Protein AF-A0A8J8CFW2-F1 (afdb_monomer_lite)

Sequence (150 aa):
MEKHAEEAIRLKLSSDTACYGHCSGPARHYFLRRPDIACFACGGGYISRIVMYGMGADAAALRQFIESISGGAIDVRDEDIRIATRHPWEMGLEGRSTGEKVMTEAYWNQNYRRGKSDDASRIALFRCTACGSPFTQRFDTASPRCGACT

Structure (mmCIF, N/CA/C/O backbone):
data_AF-A0A8J8CFW2-F1
#
_entry.id   AF-A0A8J8CFW2-F1
#
loop_
_atom_site.group_PDB
_atom_site.id
_atom_site.type_symbol
_atom_site.label_atom_id
_atom_site.label_alt_id
_atom_site.label_comp_id
_atom_site.label_asym_id
_atom_site.label_entity_id
_atom_site.label_seq_id
_atom_sit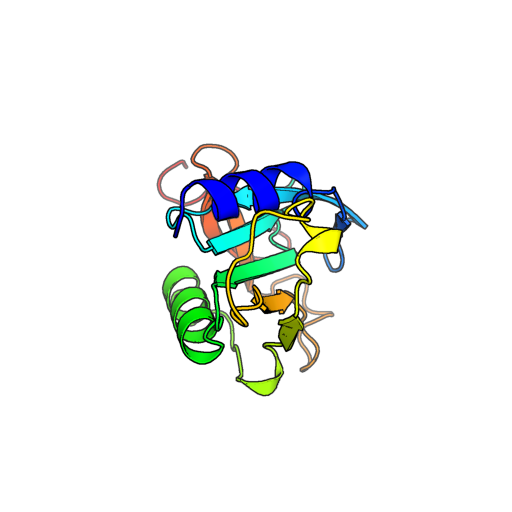e.pdbx_PDB_ins_code
_atom_site.Cartn_x
_atom_site.Cartn_y
_atom_site.Cartn_z
_atom_site.occupancy
_atom_site.B_iso_or_equiv
_atom_site.auth_seq_id
_atom_site.auth_comp_id
_atom_site.auth_asym_id
_atom_site.auth_atom_id
_atom_site.pdbx_PDB_model_num
ATOM 1 N N . MET A 1 1 ? -17.922 -2.052 4.364 1.00 62.03 1 MET A N 1
ATOM 2 C CA . MET A 1 1 ? -17.535 -0.970 5.293 1.00 62.03 1 MET A CA 1
ATOM 3 C C . MET A 1 1 ? -18.717 -0.027 5.446 1.00 62.03 1 MET A C 1
ATOM 5 O O . MET A 1 1 ? -19.414 0.195 4.463 1.00 62.03 1 MET A O 1
ATOM 9 N N . GLU A 1 2 ? -18.982 0.475 6.651 1.00 64.81 2 GLU A N 1
ATOM 10 C CA . GLU A 1 2 ? -20.038 1.471 6.871 1.00 64.81 2 GLU A CA 1
ATOM 11 C C . GLU A 1 2 ? -19.674 2.793 6.179 1.00 64.81 2 GLU A C 1
ATOM 13 O O . GLU A 1 2 ? -18.521 3.220 6.221 1.00 64.81 2 GLU A O 1
ATOM 18 N N . LYS A 1 3 ? -20.652 3.463 5.556 1.00 64.00 3 LYS A N 1
ATOM 19 C CA . LYS A 1 3 ? -20.443 4.705 4.785 1.00 64.00 3 LYS A CA 1
ATOM 20 C C . LYS A 1 3 ? -19.715 5.798 5.587 1.00 64.00 3 LYS A C 1
ATOM 22 O O . LYS A 1 3 ? -18.904 6.533 5.034 1.00 64.00 3 LYS A O 1
ATOM 27 N N . HIS A 1 4 ? -19.958 5.861 6.896 1.00 64.50 4 HIS A N 1
ATOM 28 C CA . HIS A 1 4 ? -19.312 6.813 7.803 1.00 64.50 4 HIS A CA 1
ATOM 29 C C . HIS A 1 4 ? -17.823 6.526 8.045 1.00 64.50 4 HIS A C 1
ATOM 31 O O . HIS A 1 4 ? -17.052 7.462 8.237 1.00 64.50 4 HIS A O 1
ATOM 37 N N . ALA A 1 5 ? -17.397 5.260 7.992 1.00 66.62 5 ALA A N 1
ATOM 38 C CA . ALA A 1 5 ? -15.988 4.897 8.126 1.00 66.62 5 ALA A CA 1
ATOM 39 C C . ALA A 1 5 ? -15.191 5.275 6.867 1.00 66.62 5 ALA A C 1
ATOM 41 O O . ALA A 1 5 ? -14.087 5.801 6.973 1.00 66.62 5 ALA A O 1
ATOM 42 N N . GLU A 1 6 ? -15.773 5.098 5.675 1.00 69.69 6 GLU A N 1
ATOM 43 C CA . GLU A 1 6 ? -15.142 5.529 4.418 1.00 69.69 6 GLU A CA 1
ATOM 44 C C . GLU A 1 6 ? -14.905 7.044 4.384 1.00 69.69 6 GLU A C 1
ATOM 46 O O . GLU A 1 6 ? -13.830 7.515 4.012 1.00 69.69 6 GLU A O 1
ATOM 51 N N . GLU A 1 7 ? -15.916 7.808 4.796 1.00 71.81 7 GLU A N 1
ATOM 52 C CA . GLU A 1 7 ? -15.858 9.264 4.878 1.00 71.81 7 GLU A CA 1
ATOM 53 C C . GLU A 1 7 ? -14.811 9.726 5.902 1.00 71.81 7 GLU A C 1
ATOM 55 O O . GLU A 1 7 ? -13.998 10.600 5.599 1.00 71.81 7 GLU A O 1
ATOM 60 N N . ALA A 1 8 ? -14.747 9.082 7.070 1.00 71.38 8 ALA A N 1
ATOM 61 C CA . ALA A 1 8 ? -13.727 9.364 8.076 1.00 71.38 8 ALA A CA 1
ATOM 62 C C . ALA A 1 8 ? -12.299 9.094 7.565 1.00 71.38 8 ALA A C 1
ATOM 64 O O . ALA A 1 8 ? -11.407 9.927 7.749 1.00 71.38 8 ALA A O 1
ATOM 65 N N . ILE A 1 9 ? -12.077 7.978 6.859 1.00 76.31 9 ILE A N 1
ATOM 66 C CA . ILE A 1 9 ? -10.776 7.657 6.246 1.00 76.31 9 ILE A CA 1
ATOM 67 C C . ILE A 1 9 ? -10.387 8.731 5.223 1.00 76.31 9 ILE A C 1
ATOM 69 O O . ILE A 1 9 ? -9.263 9.242 5.258 1.00 76.31 9 ILE A O 1
ATOM 73 N N . ARG A 1 10 ? -11.323 9.121 4.347 1.00 73.50 10 ARG A N 1
ATOM 74 C CA . ARG A 1 10 ? -11.110 10.170 3.335 1.00 73.50 10 ARG A CA 1
ATOM 75 C C . ARG A 1 10 ? -10.734 11.512 3.956 1.00 73.50 10 ARG A C 1
ATOM 77 O O . ARG A 1 10 ? -9.845 12.191 3.456 1.00 73.50 10 ARG A O 1
ATOM 84 N N . LEU A 1 11 ? -11.398 11.893 5.042 1.00 69.62 11 LEU A N 1
ATOM 85 C CA . LEU A 1 11 ? -11.221 13.208 5.655 1.00 69.62 11 LEU A CA 1
ATOM 86 C C . LEU A 1 11 ? -10.001 13.298 6.578 1.00 69.62 11 LEU A C 1
ATOM 88 O O . LEU A 1 11 ? -9.474 14.394 6.762 1.00 69.62 11 LEU A O 1
ATOM 92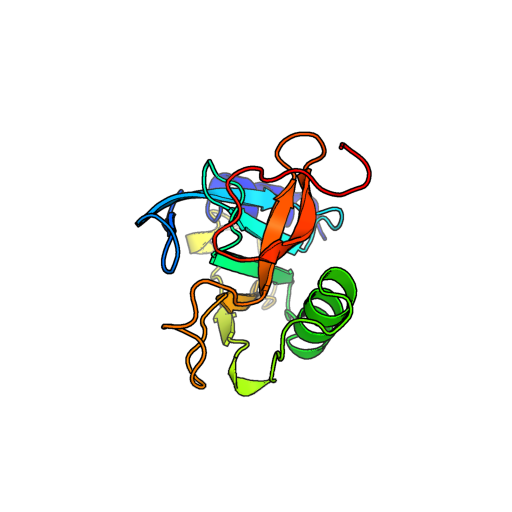 N N . LYS A 1 12 ? -9.569 12.186 7.190 1.00 70.56 12 LYS A N 1
ATOM 93 C CA . LYS A 1 12 ? -8.587 12.218 8.291 1.00 70.56 12 LYS A CA 1
ATOM 94 C C . LYS A 1 12 ? -7.344 11.359 8.087 1.00 70.56 12 LYS A C 1
ATOM 96 O O . LYS A 1 12 ? -6.292 11.709 8.609 1.00 70.56 12 LYS A O 1
ATOM 101 N N . LEU A 1 13 ? -7.434 10.274 7.319 1.00 68.81 13 LEU A N 1
ATOM 102 C CA . LEU A 1 13 ? -6.333 9.313 7.131 1.00 68.81 13 LEU A CA 1
ATOM 103 C C . LEU A 1 13 ? -5.744 9.333 5.714 1.00 68.81 13 LEU A C 1
ATOM 105 O O . LEU A 1 13 ? -4.923 8.486 5.367 1.00 68.81 13 LEU A O 1
ATOM 109 N N . SER A 1 14 ? -6.153 10.314 4.908 1.00 71.88 14 SER A N 1
ATOM 110 C CA . SER A 1 14 ? -5.728 10.496 3.516 1.00 71.88 14 SER A CA 1
ATOM 111 C C . SER A 1 14 ? -4.680 11.600 3.345 1.00 71.88 14 SER A C 1
ATOM 113 O O . SER A 1 14 ? -4.470 12.071 2.230 1.00 71.88 14 SER A O 1
ATOM 115 N N . SER A 1 15 ? -4.0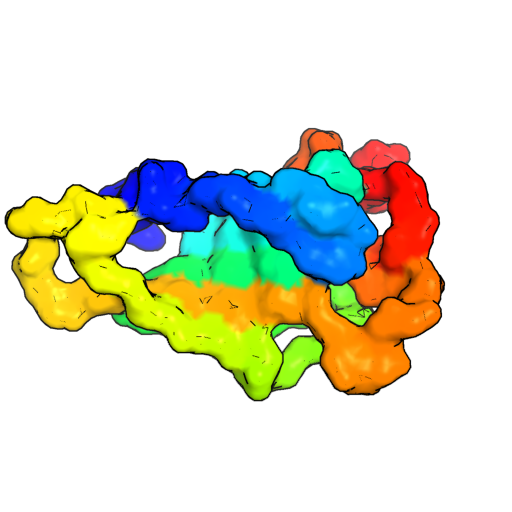49 12.049 4.435 1.00 75.31 15 SER A N 1
ATOM 116 C CA . SER A 1 15 ? -3.004 13.069 4.365 1.00 75.31 15 SER A CA 1
ATOM 117 C C . SER A 1 15 ? -1.797 12.562 3.579 1.00 75.31 15 SER A C 1
ATOM 119 O O . SER A 1 15 ? -1.374 11.411 3.718 1.00 75.31 15 SER A O 1
ATOM 121 N N . ASP A 1 16 ? -1.242 13.439 2.744 1.00 82.31 16 ASP A N 1
ATOM 122 C CA . ASP A 1 16 ? -0.044 13.131 1.975 1.00 82.31 16 ASP A CA 1
ATOM 123 C C . ASP A 1 16 ? 1.111 12.781 2.925 1.00 82.31 16 ASP A C 1
ATOM 125 O O . ASP A 1 16 ? 1.368 13.456 3.923 1.00 82.31 16 ASP A O 1
ATOM 129 N N . THR A 1 17 ? 1.830 11.715 2.592 1.00 85.00 17 THR A N 1
ATOM 130 C CA . THR A 1 17 ? 3.028 11.255 3.311 1.00 85.00 17 THR A CA 1
ATOM 131 C C . THR A 1 17 ? 4.210 11.270 2.355 1.00 85.00 17 THR A C 1
ATOM 133 O O . THR A 1 17 ? 4.029 11.203 1.144 1.00 85.00 17 THR A O 1
ATOM 136 N N . ALA A 1 18 ? 5.443 11.314 2.853 1.00 88.31 18 ALA A N 1
ATOM 137 C CA . ALA A 1 18 ? 6.600 11.149 1.982 1.00 88.31 18 ALA A CA 1
ATOM 138 C C . ALA A 1 18 ? 6.652 9.732 1.375 1.00 88.31 18 ALA A C 1
ATOM 140 O O . ALA A 1 18 ? 6.329 8.722 2.010 1.00 88.31 18 ALA A O 1
ATOM 141 N N . CYS A 1 19 ? 7.075 9.649 0.117 1.00 88.69 19 CYS A N 1
ATOM 142 C CA . CYS A 1 19 ? 7.282 8.402 -0.602 1.00 88.69 19 CYS A CA 1
ATOM 143 C C . CYS A 1 19 ? 8.625 7.776 -0.215 1.00 88.69 19 CYS A C 1
ATOM 145 O O . CYS A 1 19 ? 9.614 7.861 -0.954 1.00 88.69 19 CYS A O 1
ATOM 147 N N . TYR A 1 20 ? 8.656 7.125 0.943 1.00 82.25 20 TYR A N 1
ATOM 148 C CA . TYR A 1 20 ? 9.838 6.401 1.394 1.00 82.25 20 TYR A CA 1
ATOM 149 C C . TYR A 1 20 ? 10.134 5.206 0.477 1.00 82.25 20 TYR A C 1
ATOM 151 O O . TYR A 1 20 ? 9.242 4.427 0.141 1.00 82.25 20 TYR A O 1
ATOM 159 N N . GLY A 1 21 ? 11.396 5.076 0.065 1.00 81.25 21 GLY A N 1
ATOM 160 C CA . GLY A 1 21 ? 11.876 3.965 -0.763 1.00 81.25 21 GLY A CA 1
ATOM 161 C C . GLY A 1 21 ? 11.852 4.195 -2.276 1.00 81.25 21 GLY A C 1
ATOM 162 O O . GLY A 1 21 ? 12.281 3.294 -2.989 1.00 81.25 21 GLY A O 1
ATOM 163 N N . HIS A 1 22 ? 11.400 5.361 -2.765 1.00 87.50 22 HIS A N 1
ATOM 164 C CA . HIS A 1 22 ? 11.466 5.711 -4.194 1.00 87.50 22 HIS A CA 1
ATOM 165 C C . HIS A 1 22 ? 11.975 7.133 -4.460 1.00 87.50 22 HIS A C 1
ATOM 167 O O . HIS A 1 22 ? 13.122 7.284 -4.861 1.00 87.50 22 HIS A O 1
ATOM 173 N N . CYS A 1 23 ? 11.162 8.171 -4.231 1.00 88.56 23 CYS A N 1
ATOM 174 C CA . CYS A 1 23 ? 11.523 9.544 -4.617 1.00 88.56 23 CYS A CA 1
ATOM 175 C C . CYS A 1 23 ? 11.460 10.577 -3.485 1.00 88.56 23 CYS A C 1
ATOM 177 O O . CYS A 1 23 ? 11.729 11.749 -3.732 1.00 88.56 23 CYS A O 1
ATOM 179 N N . SER A 1 24 ? 11.041 10.190 -2.275 1.00 90.12 24 SER A N 1
ATOM 180 C CA . SER A 1 24 ? 10.815 11.089 -1.126 1.00 90.12 24 SER A CA 1
ATOM 181 C C . SER A 1 24 ? 9.784 12.212 -1.344 1.00 90.12 24 SER A C 1
ATOM 183 O O . SER A 1 24 ? 9.456 12.922 -0.398 1.00 90.12 24 SER A O 1
ATOM 185 N N . GLY A 1 25 ? 9.227 12.353 -2.551 1.00 90.44 25 GLY A N 1
ATOM 186 C CA . GLY A 1 25 ? 8.132 13.270 -2.863 1.00 90.44 25 GLY A CA 1
ATOM 187 C C . GLY A 1 25 ? 6.794 12.837 -2.249 1.00 90.44 25 GLY A C 1
ATOM 188 O O . GLY A 1 25 ? 6.725 11.800 -1.585 1.00 90.44 25 GLY A O 1
ATOM 189 N N . PRO A 1 26 ? 5.709 13.595 -2.477 1.00 91.44 26 PRO A N 1
ATOM 190 C CA . PRO A 1 26 ? 4.408 13.295 -1.890 1.00 91.44 26 PRO A CA 1
ATOM 191 C C . PRO A 1 26 ? 3.839 11.974 -2.425 1.00 91.44 26 PRO A C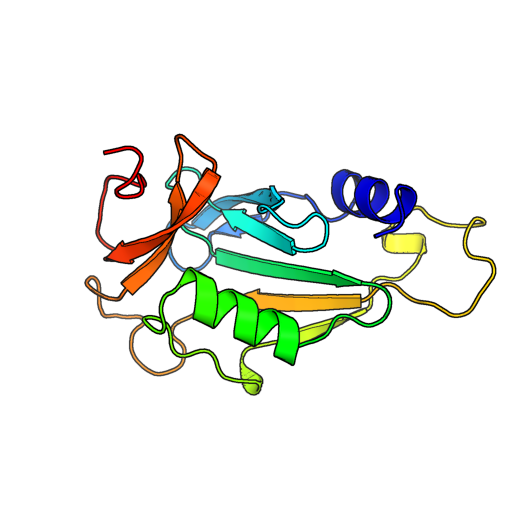 1
ATOM 193 O O . PRO A 1 26 ? 3.767 11.746 -3.637 1.00 91.44 26 PRO A O 1
ATOM 196 N N . ALA A 1 27 ? 3.422 11.112 -1.503 1.00 92.94 27 ALA A N 1
ATOM 197 C CA . ALA A 1 27 ? 2.634 9.914 -1.728 1.00 92.94 27 ALA A CA 1
ATOM 198 C C . ALA A 1 27 ? 1.201 10.178 -1.265 1.00 92.94 27 ALA A C 1
ATOM 200 O O . ALA A 1 27 ? 0.953 10.426 -0.083 1.00 92.94 27 ALA A O 1
ATOM 201 N N . ARG A 1 28 ? 0.273 10.112 -2.216 1.00 93.06 28 ARG A N 1
ATOM 202 C CA . ARG A 1 28 ? -1.147 10.382 -1.996 1.00 93.06 28 ARG A CA 1
ATOM 203 C C . ARG A 1 28 ? -1.896 9.097 -1.705 1.00 93.06 28 ARG A C 1
ATOM 205 O O . ARG A 1 28 ? -1.524 8.038 -2.216 1.00 93.06 28 ARG A O 1
ATOM 212 N N . HIS A 1 29 ? -2.962 9.210 -0.927 1.00 93.00 29 HIS A N 1
ATOM 213 C CA . HIS A 1 29 ? -3.867 8.108 -0.625 1.00 93.00 29 HIS A CA 1
ATOM 214 C C . HIS A 1 29 ? -4.815 7.832 -1.799 1.00 93.00 29 HIS A C 1
ATOM 216 O O . HIS A 1 29 ? -5.424 8.747 -2.354 1.00 93.00 29 HIS A O 1
ATOM 222 N N . TYR A 1 30 ? -4.939 6.563 -2.184 1.00 91.69 30 TYR A N 1
ATOM 223 C CA . TYR A 1 30 ? -5.880 6.100 -3.198 1.00 91.69 30 TYR A CA 1
ATOM 224 C C . TYR A 1 30 ? -6.562 4.823 -2.729 1.00 91.69 30 TYR A C 1
ATOM 226 O O . TYR A 1 30 ? -5.886 3.831 -2.452 1.00 91.69 30 TYR A O 1
ATOM 234 N N . PHE A 1 31 ? -7.893 4.802 -2.736 1.00 91.00 31 PHE A N 1
ATOM 235 C CA . PHE A 1 31 ? -8.629 3.549 -2.609 1.00 91.00 31 PHE A CA 1
ATOM 236 C C . PHE A 1 31 ? -8.341 2.645 -3.806 1.00 91.00 31 PHE A C 1
ATOM 238 O O . PHE A 1 31 ? -8.290 3.092 -4.958 1.00 91.00 31 PHE A O 1
ATOM 245 N N . LEU A 1 32 ? -8.138 1.365 -3.519 1.00 89.62 32 LEU A N 1
ATOM 246 C CA . LEU A 1 32 ? -8.055 0.326 -4.534 1.00 89.62 32 LEU A CA 1
ATOM 247 C C . LEU A 1 32 ? -9.478 -0.140 -4.885 1.00 89.62 32 LEU A C 1
ATOM 249 O O . LEU A 1 32 ? -10.467 0.427 -4.429 1.00 89.62 32 LEU A O 1
ATOM 253 N N . ARG A 1 33 ? -9.618 -1.197 -5.694 1.00 79.06 33 ARG A N 1
ATOM 254 C CA . ARG A 1 33 ? -10.933 -1.744 -6.109 1.00 79.06 33 ARG A CA 1
ATOM 255 C C . ARG A 1 33 ? -11.804 -2.262 -4.948 1.00 79.06 33 ARG A C 1
ATOM 257 O O . ARG A 1 33 ? -12.901 -2.760 -5.177 1.00 79.06 33 ARG A O 1
ATOM 264 N N . ARG A 1 34 ? -11.301 -2.171 -3.719 1.00 80.31 34 ARG A N 1
ATOM 265 C CA . ARG A 1 34 ? -11.956 -2.531 -2.471 1.00 80.31 34 ARG A CA 1
ATOM 266 C C . ARG A 1 34 ? -12.076 -1.279 -1.602 1.00 80.31 34 ARG A C 1
ATOM 268 O O . ARG A 1 34 ? -11.062 -0.619 -1.392 1.00 80.31 34 ARG A O 1
ATOM 275 N N . PRO A 1 35 ? -13.269 -0.955 -1.078 1.00 80.06 35 PRO A N 1
ATOM 276 C CA . PRO A 1 35 ? -13.470 0.270 -0.304 1.00 80.06 35 PRO A CA 1
ATOM 277 C C . PRO A 1 35 ? -12.686 0.255 1.014 1.00 80.06 35 PRO A C 1
ATOM 279 O O . PRO A 1 35 ? -12.344 1.302 1.544 1.00 80.06 35 PRO A O 1
ATOM 282 N N . ASP A 1 36 ? -12.378 -0.927 1.537 1.00 87.00 36 ASP A N 1
ATOM 283 C CA . ASP A 1 36 ? -11.625 -1.136 2.768 1.00 87.00 36 ASP A CA 1
ATOM 284 C C . ASP A 1 36 ? -10.104 -1.181 2.561 1.00 87.00 36 ASP A C 1
ATOM 286 O O . ASP A 1 36 ? -9.379 -1.250 3.546 1.00 87.00 36 ASP A O 1
ATOM 290 N N . ILE A 1 37 ? -9.600 -1.126 1.319 1.00 92.00 37 ILE A N 1
ATOM 291 C CA . ILE A 1 37 ? -8.160 -1.171 1.032 1.00 92.00 37 ILE A CA 1
ATOM 292 C C . ILE A 1 37 ? -7.729 0.059 0.239 1.00 92.00 37 ILE A C 1
ATOM 294 O O . ILE A 1 37 ? -8.288 0.385 -0.808 1.00 92.00 37 ILE A O 1
ATOM 298 N N . ALA A 1 38 ? -6.661 0.697 0.697 1.00 93.94 38 ALA A N 1
ATOM 299 C CA . ALA A 1 38 ? -6.033 1.817 0.023 1.00 93.94 38 ALA A CA 1
ATOM 300 C C . ALA A 1 38 ? -4.524 1.625 -0.123 1.00 93.94 38 ALA A C 1
ATOM 302 O O . ALA A 1 38 ? -3.904 0.780 0.524 1.00 93.94 38 ALA A O 1
ATOM 303 N N . CYS A 1 39 ? -3.921 2.446 -0.971 1.00 94.62 39 CYS A N 1
ATOM 304 C CA . CYS A 1 39 ? -2.480 2.562 -1.093 1.00 94.62 39 CYS A CA 1
ATOM 305 C C . CYS A 1 39 ? -2.032 4.018 -1.010 1.00 94.62 39 CYS A C 1
ATOM 307 O O . CYS A 1 39 ? -2.762 4.923 -1.412 1.00 94.62 39 CYS A O 1
ATOM 309 N N . PHE A 1 40 ? -0.794 4.223 -0.575 1.00 94.56 40 PHE A N 1
ATOM 310 C CA . PHE A 1 40 ? -0.087 5.484 -0.738 1.00 94.56 40 PHE A CA 1
ATOM 311 C C . PHE A 1 40 ? 0.855 5.368 -1.928 1.00 94.56 40 PHE A C 1
ATOM 313 O O . PHE A 1 40 ? 1.744 4.515 -1.921 1.00 94.56 40 PHE A O 1
ATOM 320 N N . ALA A 1 41 ? 0.654 6.205 -2.947 1.00 93.81 41 ALA A N 1
ATOM 321 C CA . ALA A 1 41 ? 1.451 6.172 -4.168 1.00 93.81 41 ALA A CA 1
ATOM 322 C C . ALA A 1 41 ? 1.970 7.558 -4.561 1.00 93.81 41 ALA A C 1
ATOM 324 O O . ALA A 1 41 ? 1.239 8.549 -4.477 1.00 93.81 41 ALA A O 1
ATOM 325 N N . CYS A 1 42 ? 3.229 7.636 -5.000 1.00 93.00 42 CYS A N 1
ATOM 326 C CA . CYS A 1 42 ? 3.799 8.896 -5.483 1.00 93.00 42 CYS A CA 1
ATOM 327 C C . CYS A 1 42 ? 3.355 9.232 -6.912 1.00 93.00 42 CYS A C 1
ATOM 329 O O . CYS A 1 42 ? 2.699 8.431 -7.578 1.00 93.00 42 CYS A O 1
ATOM 331 N N . GLY A 1 43 ? 3.736 10.413 -7.412 1.00 90.56 43 GLY A N 1
ATOM 332 C CA . GLY A 1 43 ? 3.418 10.840 -8.784 1.00 90.56 43 GLY A CA 1
ATOM 333 C C . GLY A 1 43 ? 3.924 9.882 -9.873 1.00 90.56 43 GLY A C 1
ATOM 334 O O . GLY A 1 43 ? 3.278 9.733 -10.905 1.00 90.56 43 GLY A O 1
ATOM 335 N N . GLY A 1 44 ? 5.024 9.168 -9.610 1.00 90.69 44 GLY A N 1
ATOM 336 C CA . GLY A 1 44 ? 5.539 8.095 -10.469 1.00 90.69 44 GLY A CA 1
ATOM 337 C C . GLY A 1 44 ? 4.844 6.743 -10.273 1.00 90.69 44 GLY A C 1
ATOM 338 O O . GLY A 1 44 ? 5.347 5.733 -10.739 1.00 90.69 44 GLY A O 1
ATOM 339 N N . GLY A 1 45 ? 3.739 6.681 -9.530 1.00 93.12 45 GLY A N 1
ATOM 340 C CA . GLY A 1 45 ? 2.949 5.471 -9.311 1.00 93.12 45 GLY A CA 1
ATOM 341 C C . GLY A 1 45 ? 3.504 4.499 -8.267 1.00 93.12 45 GLY A C 1
ATOM 342 O O . GLY A 1 45 ? 2.764 3.617 -7.854 1.00 93.12 45 GLY A O 1
ATOM 343 N N . TYR A 1 46 ? 4.747 4.632 -7.796 1.00 93.75 46 TYR A N 1
ATOM 344 C CA . TYR A 1 46 ? 5.313 3.712 -6.797 1.00 93.75 46 TYR A CA 1
ATOM 345 C C . TYR A 1 46 ? 4.449 3.657 -5.536 1.00 93.75 46 TYR A C 1
ATOM 347 O O . TYR A 1 46 ? 4.179 4.702 -4.939 1.00 93.75 46 TYR A O 1
ATOM 355 N N . ILE A 1 47 ? 4.053 2.450 -5.123 1.00 94.50 47 ILE A N 1
ATOM 356 C CA . ILE A 1 47 ? 3.269 2.229 -3.907 1.00 94.50 47 ILE A CA 1
ATOM 357 C C . ILE A 1 47 ? 4.229 2.093 -2.722 1.00 94.50 47 ILE A C 1
ATOM 359 O O . ILE A 1 47 ? 4.969 1.119 -2.619 1.00 94.50 47 ILE A O 1
ATOM 363 N N . SER A 1 48 ? 4.221 3.058 -1.804 1.00 93.12 48 SER A N 1
ATOM 364 C CA . SER A 1 48 ? 5.047 3.009 -0.589 1.00 93.12 48 SER A CA 1
ATOM 365 C C . SER A 1 48 ? 4.382 2.225 0.541 1.00 93.12 48 SER A C 1
ATOM 367 O O . SER A 1 48 ? 5.072 1.640 1.378 1.00 93.12 48 SER A O 1
ATOM 369 N N . ARG A 1 49 ? 3.046 2.197 0.567 1.00 93.88 49 ARG A N 1
ATOM 370 C CA . ARG A 1 49 ? 2.253 1.536 1.607 1.00 93.88 49 ARG A CA 1
ATOM 371 C C . ARG A 1 49 ? 0.926 1.034 1.058 1.00 93.88 49 ARG A C 1
ATOM 373 O O . ARG A 1 49 ? 0.298 1.726 0.259 1.00 93.88 49 ARG A O 1
ATOM 380 N N . ILE A 1 50 ? 0.477 -0.117 1.547 1.00 95.06 50 ILE A N 1
ATOM 381 C CA . ILE A 1 50 ? -0.896 -0.612 1.392 1.00 95.06 50 ILE A CA 1
ATOM 382 C C . ILE A 1 50 ? -1.516 -0.713 2.783 1.00 95.06 50 ILE A C 1
ATOM 384 O O . ILE A 1 50 ? -0.853 -1.149 3.724 1.00 95.06 50 ILE A O 1
ATOM 388 N N . VAL A 1 51 ? -2.762 -0.269 2.912 1.00 94.62 51 VAL A N 1
ATOM 389 C CA . VAL A 1 51 ? -3.508 -0.228 4.170 1.00 94.62 51 VAL A CA 1
ATOM 390 C C . VAL A 1 51 ? -4.871 -0.872 3.968 1.00 94.62 51 VAL A C 1
ATOM 392 O O . VAL A 1 51 ? -5.549 -0.570 2.990 1.00 94.62 51 VAL A O 1
ATOM 395 N N . MET A 1 52 ? -5.272 -1.731 4.898 1.00 93.69 52 MET A N 1
ATOM 396 C CA . MET A 1 52 ? -6.625 -2.258 5.030 1.00 93.69 52 MET A CA 1
ATOM 397 C C . MET A 1 52 ? -7.253 -1.702 6.307 1.00 93.69 52 MET A C 1
ATOM 399 O O . MET A 1 52 ? -6.661 -1.811 7.378 1.00 93.69 52 MET A O 1
ATOM 403 N N . TYR A 1 53 ? -8.450 -1.137 6.196 1.00 89.69 53 TYR A N 1
ATOM 404 C CA . TYR A 1 53 ? -9.206 -0.557 7.303 1.00 89.69 53 TYR A CA 1
ATOM 405 C C . TYR A 1 53 ? -10.359 -1.472 7.717 1.00 89.69 53 TYR A C 1
ATOM 407 O O . TYR A 1 53 ? -11.041 -2.051 6.873 1.00 89.69 53 TYR A O 1
ATOM 415 N N . GLY A 1 54 ? -10.638 -1.563 9.016 1.00 86.56 54 GLY A N 1
ATOM 416 C CA . GLY A 1 54 ? -11.797 -2.304 9.512 1.00 86.56 54 GLY A CA 1
ATOM 417 C C . GLY A 1 54 ? -11.961 -2.225 11.025 1.00 86.56 54 GLY A C 1
ATOM 418 O O . GLY A 1 54 ? -11.092 -1.728 11.728 1.00 86.56 54 GLY A O 1
ATOM 419 N N . MET A 1 55 ? -13.058 -2.761 11.562 1.00 81.44 55 MET A N 1
ATOM 420 C CA . MET A 1 55 ? -13.311 -2.828 13.017 1.00 81.44 55 MET A CA 1
ATOM 421 C C . MET A 1 55 ? -12.575 -4.004 13.691 1.00 81.44 55 MET A C 1
ATOM 423 O O . MET A 1 55 ? -13.103 -4.645 14.594 1.00 81.44 55 MET A O 1
ATOM 427 N N . GLY A 1 56 ? -11.390 -4.329 13.177 1.00 82.56 56 GLY A N 1
ATOM 428 C CA . GLY A 1 56 ? -10.661 -5.580 13.389 1.00 82.56 56 GLY A CA 1
ATOM 429 C C . GLY A 1 56 ? -9.944 -5.972 12.099 1.00 82.56 56 GLY A C 1
ATOM 430 O O . GLY A 1 56 ? -10.249 -7.005 11.513 1.00 82.56 56 GLY A O 1
ATOM 431 N N . ALA A 1 57 ? -9.093 -5.078 11.591 1.00 85.44 57 ALA A N 1
ATOM 432 C CA . ALA A 1 57 ? -8.371 -5.269 10.344 1.00 85.44 57 ALA A CA 1
ATOM 433 C C . ALA A 1 57 ? -7.535 -6.553 10.402 1.00 85.44 57 ALA A C 1
ATOM 435 O O . ALA A 1 57 ? -6.776 -6.782 11.344 1.00 85.44 57 ALA A O 1
ATOM 436 N N . ASP A 1 58 ? -7.690 -7.383 9.376 1.00 91.00 58 ASP A N 1
ATOM 437 C CA . ASP A 1 58 ? -7.094 -8.709 9.309 1.00 91.00 58 ASP A CA 1
ATOM 438 C C . ASP A 1 58 ? -5.757 -8.644 8.556 1.00 91.00 58 ASP A C 1
ATOM 440 O O . ASP A 1 58 ? -5.697 -8.388 7.349 1.00 91.00 58 ASP A O 1
ATOM 444 N N . ALA A 1 59 ? -4.668 -8.877 9.290 1.00 93.62 59 ALA A N 1
ATOM 445 C CA . ALA A 1 59 ? -3.321 -8.896 8.735 1.00 93.62 59 ALA A CA 1
ATOM 446 C C . ALA A 1 59 ? -3.134 -10.005 7.686 1.00 93.62 59 ALA A C 1
ATOM 448 O O . ALA A 1 59 ? -2.500 -9.764 6.658 1.00 93.62 59 ALA A O 1
ATOM 449 N N . ALA A 1 60 ? -3.718 -11.188 7.894 1.00 94.62 60 ALA A N 1
ATOM 450 C CA . ALA A 1 60 ? -3.627 -12.294 6.946 1.00 94.62 60 ALA A CA 1
ATOM 451 C C . ALA A 1 60 ? -4.407 -11.978 5.663 1.00 94.62 60 ALA A C 1
ATOM 453 O O . ALA A 1 60 ? -3.910 -12.217 4.561 1.00 94.62 60 ALA A O 1
ATOM 454 N N . ALA A 1 61 ? -5.586 -11.361 5.783 1.00 93.81 61 ALA A N 1
ATOM 455 C CA . ALA A 1 61 ? -6.352 -10.912 4.622 1.00 93.81 61 ALA A CA 1
ATOM 456 C C . ALA A 1 61 ? -5.605 -9.834 3.817 1.00 93.81 61 ALA A C 1
ATOM 458 O O . ALA A 1 61 ? -5.618 -9.861 2.583 1.00 93.81 61 ALA A O 1
ATOM 459 N N . LEU A 1 62 ? -4.928 -8.894 4.490 1.00 95.50 62 LEU A N 1
ATOM 460 C CA . LEU A 1 62 ? -4.079 -7.910 3.816 1.00 95.50 62 LEU A CA 1
ATOM 461 C C . LEU A 1 62 ? -2.895 -8.584 3.112 1.00 95.50 62 LEU A C 1
ATOM 463 O O . LEU A 1 62 ? -2.612 -8.255 1.960 1.00 95.50 62 LEU A O 1
ATOM 467 N N . ARG A 1 63 ? -2.233 -9.544 3.763 1.00 95.31 63 ARG A N 1
ATOM 468 C CA . ARG A 1 63 ? -1.135 -10.310 3.164 1.00 95.31 63 ARG A CA 1
ATOM 469 C C . ARG A 1 63 ? -1.569 -11.004 1.876 1.00 95.31 63 ARG A C 1
ATOM 471 O O . ARG A 1 63 ? -0.966 -10.770 0.832 1.00 95.31 63 ARG A O 1
ATOM 478 N N . GLN A 1 64 ? -2.648 -11.785 1.940 1.00 94.62 64 GLN A N 1
ATOM 479 C CA . GLN A 1 64 ? -3.203 -12.504 0.789 1.00 94.62 64 GLN A CA 1
ATOM 480 C C . GLN A 1 64 ? -3.569 -11.550 -0.350 1.00 94.62 64 GLN A C 1
ATOM 482 O O . GLN A 1 64 ? -3.354 -11.854 -1.523 1.00 94.62 64 GLN A O 1
ATOM 487 N N . PHE A 1 65 ? -4.093 -10.366 -0.019 1.00 94.75 65 PHE A N 1
ATOM 488 C CA . PHE A 1 65 ? -4.366 -9.340 -1.016 1.00 94.75 65 PHE A CA 1
ATOM 489 C C . PHE A 1 65 ? -3.084 -8.864 -1.715 1.00 94.75 65 PHE A C 1
ATOM 491 O O . PHE A 1 65 ? -3.069 -8.779 -2.943 1.00 94.75 65 PHE A O 1
ATOM 498 N N . ILE A 1 66 ? -2.010 -8.584 -0.968 1.00 94.81 66 ILE A N 1
ATOM 499 C CA . ILE A 1 66 ? -0.729 -8.130 -1.535 1.00 94.81 66 ILE A CA 1
AT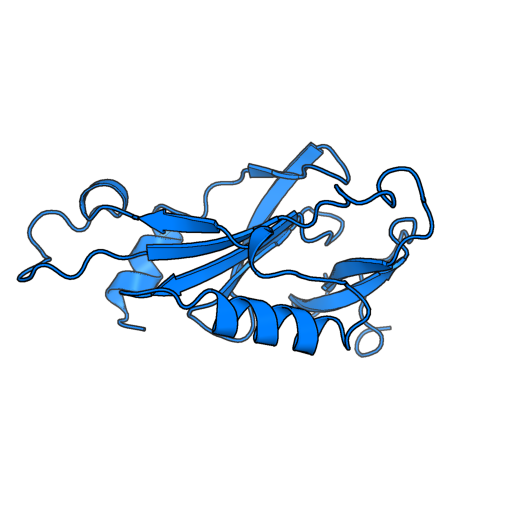OM 500 C C . ILE A 1 66 ? -0.084 -9.231 -2.393 1.00 94.81 66 ILE A C 1
ATOM 502 O O . ILE A 1 66 ? 0.381 -8.962 -3.503 1.00 94.81 66 ILE A O 1
ATOM 506 N N . GLU A 1 67 ? -0.095 -10.477 -1.920 1.00 93.88 67 GLU A N 1
ATOM 507 C CA . GLU A 1 67 ? 0.376 -11.647 -2.674 1.00 93.88 67 GLU A CA 1
ATOM 508 C C . GLU A 1 67 ? -0.408 -11.808 -3.989 1.00 93.88 67 GLU A C 1
ATOM 510 O O . GLU A 1 67 ? 0.188 -11.999 -5.050 1.00 93.88 67 GLU A O 1
ATOM 515 N N . SER A 1 68 ? -1.732 -11.627 -3.945 1.00 94.12 68 SER A N 1
ATOM 516 C CA . SER A 1 68 ? -2.605 -11.698 -5.121 1.00 94.12 68 SER A CA 1
ATOM 517 C C . SER A 1 68 ? -2.291 -10.615 -6.158 1.00 94.12 68 SER A C 1
ATOM 519 O O . SER A 1 68 ? -2.080 -10.938 -7.326 1.00 94.12 68 SER A O 1
ATOM 521 N N . ILE A 1 69 ? -2.204 -9.338 -5.760 1.00 93.94 69 ILE A N 1
ATOM 522 C CA . ILE A 1 69 ? -1.926 -8.241 -6.711 1.00 93.94 69 ILE A CA 1
ATOM 523 C C . ILE A 1 69 ? -0.484 -8.246 -7.228 1.00 93.94 69 ILE A C 1
ATOM 525 O O . ILE A 1 69 ? -0.206 -7.648 -8.266 1.00 93.94 69 ILE A O 1
ATOM 529 N N . SER A 1 70 ? 0.438 -8.886 -6.503 1.00 92.56 70 SER A N 1
ATOM 530 C CA . SER A 1 70 ? 1.833 -9.024 -6.923 1.00 92.56 70 SER A CA 1
ATOM 531 C C . SER A 1 70 ? 2.096 -10.281 -7.751 1.00 92.56 70 SER A C 1
ATOM 533 O O . SER A 1 70 ? 3.191 -10.415 -8.298 1.00 92.56 70 SER A O 1
ATOM 535 N N . GLY A 1 71 ? 1.130 -11.203 -7.842 1.00 91.25 71 GLY A N 1
ATOM 536 C CA . GLY A 1 71 ? 1.326 -12.508 -8.475 1.00 91.25 71 GLY A CA 1
ATOM 537 C C . GLY A 1 71 ? 2.439 -13.325 -7.809 1.00 91.25 71 GLY A C 1
ATOM 538 O O . GLY A 1 71 ? 3.139 -14.067 -8.491 1.00 91.25 71 GLY A O 1
ATOM 539 N N . GLY A 1 72 ? 2.665 -13.126 -6.506 1.00 88.62 72 GLY A N 1
ATOM 540 C CA . GLY A 1 72 ? 3.762 -13.752 -5.758 1.00 88.62 72 GLY A CA 1
ATOM 541 C C . GLY A 1 72 ? 5.157 -13.171 -6.029 1.00 88.62 72 GLY A C 1
ATOM 542 O O . GLY A 1 72 ? 6.142 -13.697 -5.518 1.00 88.62 72 GLY A O 1
ATOM 543 N N . ALA A 1 73 ? 5.281 -12.085 -6.802 1.00 88.94 73 ALA A N 1
ATOM 544 C CA . ALA A 1 73 ? 6.581 -11.477 -7.104 1.00 88.94 73 ALA A CA 1
ATOM 545 C C . ALA A 1 73 ? 7.215 -10.734 -5.909 1.00 88.94 73 ALA A C 1
ATOM 547 O O . ALA A 1 73 ? 8.402 -10.399 -5.948 1.00 88.94 73 ALA A O 1
ATOM 548 N N . ILE A 1 74 ? 6.434 -10.461 -4.860 1.00 88.69 74 ILE A N 1
ATOM 549 C CA . ILE A 1 74 ? 6.882 -9.806 -3.629 1.00 88.69 74 ILE A CA 1
ATOM 550 C C . ILE A 1 74 ? 6.681 -10.763 -2.451 1.00 88.69 74 ILE A C 1
ATOM 552 O O . ILE A 1 74 ? 5.562 -11.195 -2.190 1.00 88.69 74 ILE A O 1
ATOM 556 N N . ASP A 1 75 ? 7.767 -11.052 -1.728 1.00 87.81 75 ASP A N 1
ATOM 557 C CA . ASP A 1 75 ? 7.748 -11.844 -0.490 1.00 87.81 75 ASP A CA 1
ATOM 558 C C . ASP A 1 75 ? 7.250 -10.982 0.679 1.00 87.81 75 ASP A C 1
ATOM 560 O O . ASP A 1 75 ? 7.992 -10.136 1.195 1.00 87.81 75 ASP A O 1
ATOM 564 N N . VAL A 1 76 ? 5.994 -11.190 1.079 1.00 89.81 76 VAL A N 1
ATOM 565 C CA . VAL A 1 76 ? 5.370 -10.540 2.237 1.00 89.81 76 VAL A CA 1
ATOM 566 C C . VAL A 1 76 ? 5.207 -11.560 3.352 1.00 89.81 76 VAL A C 1
ATOM 568 O O . VAL A 1 76 ? 4.558 -12.589 3.175 1.00 89.81 76 VAL A O 1
ATOM 571 N N . ARG A 1 77 ? 5.761 -11.253 4.525 1.00 90.50 77 ARG A N 1
ATOM 572 C CA . ARG A 1 77 ? 5.635 -12.078 5.728 1.00 90.50 77 ARG A CA 1
ATOM 573 C C . ARG A 1 77 ? 4.706 -11.414 6.729 1.00 90.50 77 ARG A C 1
ATOM 575 O O . ARG A 1 77 ? 4.529 -10.198 6.712 1.00 90.50 77 ARG A O 1
ATOM 582 N N . ASP A 1 78 ? 4.170 -12.206 7.650 1.00 90.56 78 ASP A N 1
ATOM 583 C CA . ASP A 1 78 ? 3.262 -11.699 8.685 1.00 90.56 78 ASP A CA 1
ATOM 584 C C . ASP A 1 78 ? 3.933 -10.611 9.547 1.00 90.56 78 ASP A C 1
ATOM 586 O O . ASP A 1 78 ? 3.305 -9.614 9.887 1.00 90.56 78 ASP A O 1
ATOM 590 N N . GLU A 1 79 ? 5.242 -10.733 9.802 1.00 90.25 79 GLU A N 1
ATOM 591 C CA . GLU A 1 79 ? 6.062 -9.739 10.521 1.00 90.25 79 GLU A CA 1
ATOM 592 C C . GLU A 1 79 ? 6.197 -8.378 9.804 1.00 90.25 79 GLU A C 1
ATOM 594 O O . GLU A 1 79 ? 6.548 -7.375 10.433 1.00 90.25 79 GLU A O 1
ATOM 599 N N . ASP A 1 80 ? 5.920 -8.316 8.497 1.00 90.06 80 ASP A N 1
ATOM 600 C CA . ASP A 1 80 ? 5.968 -7.070 7.723 1.00 90.06 80 ASP A CA 1
ATOM 601 C C . ASP A 1 80 ? 4.683 -6.251 7.848 1.00 90.06 80 ASP A C 1
ATOM 603 O O . ASP A 1 80 ? 4.667 -5.062 7.500 1.00 90.06 80 ASP A O 1
ATOM 607 N N . ILE A 1 81 ? 3.606 -6.883 8.319 1.00 94.06 81 ILE A N 1
ATOM 608 C CA . ILE A 1 81 ? 2.295 -6.271 8.468 1.00 94.06 81 ILE A CA 1
ATOM 609 C C . ILE A 1 81 ? 2.141 -5.788 9.900 1.00 94.06 81 ILE A C 1
ATOM 611 O O . ILE A 1 81 ? 2.350 -6.509 10.871 1.00 94.06 81 ILE A O 1
ATOM 615 N N . ARG A 1 82 ? 1.767 -4.522 10.032 1.00 94.25 82 ARG A N 1
ATOM 616 C CA . ARG A 1 82 ? 1.575 -3.865 11.319 1.00 94.25 82 ARG A CA 1
ATOM 617 C C . ARG A 1 82 ? 0.110 -3.536 11.499 1.00 94.25 82 ARG A C 1
ATOM 619 O O . ARG A 1 82 ? -0.536 -3.094 10.554 1.00 94.25 82 ARG A O 1
ATOM 626 N N . ILE A 1 83 ? -0.386 -3.706 12.717 1.00 92.50 83 ILE A N 1
ATOM 627 C CA . ILE A 1 83 ? -1.727 -3.275 13.100 1.00 92.50 83 ILE A CA 1
ATOM 628 C C . ILE A 1 83 ? -1.597 -1.994 13.920 1.00 92.50 83 ILE A C 1
ATOM 630 O O . ILE A 1 83 ? -0.772 -1.915 14.830 1.00 92.50 83 ILE A O 1
ATOM 634 N N . ALA A 1 84 ? -2.396 -0.986 13.586 1.00 89.00 84 ALA A N 1
ATOM 635 C CA . ALA A 1 84 ? -2.545 0.224 14.377 1.00 89.00 84 ALA A CA 1
ATOM 636 C C . ALA A 1 84 ? -4.020 0.485 14.673 1.00 89.00 84 ALA A C 1
ATOM 638 O O . ALA A 1 84 ? -4.891 0.317 13.821 1.00 89.00 84 ALA A O 1
ATOM 639 N N . THR A 1 85 ? -4.292 0.914 15.896 1.00 86.38 85 THR A N 1
ATOM 640 C CA . THR A 1 85 ? -5.622 1.333 16.326 1.00 86.38 85 THR A CA 1
ATOM 641 C C . THR A 1 85 ? -5.841 2.789 15.934 1.00 86.38 85 THR A C 1
ATOM 643 O O . THR A 1 85 ? -4.947 3.616 16.097 1.00 86.38 85 THR A O 1
ATOM 646 N N . ARG A 1 86 ? -7.026 3.096 15.405 1.00 81.69 86 ARG A N 1
ATOM 647 C CA . ARG A 1 86 ? -7.485 4.446 15.079 1.00 81.69 86 ARG A CA 1
ATOM 648 C C . ARG A 1 86 ? -8.633 4.801 15.998 1.00 81.69 86 ARG A C 1
ATOM 650 O O . ARG A 1 86 ? -9.731 4.250 15.901 1.00 81.69 86 ARG A O 1
ATOM 657 N N . HIS A 1 87 ? -8.364 5.710 16.917 1.00 72.31 87 HIS A N 1
ATOM 658 C CA . HIS A 1 87 ? -9.345 6.123 17.896 1.00 72.31 87 HIS A CA 1
ATOM 659 C C . HIS A 1 87 ? -10.434 7.002 17.259 1.00 72.31 87 HIS A C 1
ATOM 661 O O . HIS A 1 87 ? -10.165 7.732 16.302 1.00 72.31 87 HIS A O 1
ATOM 667 N N . PRO A 1 88 ? -11.671 6.986 17.792 1.00 69.31 88 PRO A N 1
ATOM 668 C CA . PRO A 1 88 ? -12.772 7.792 17.260 1.00 69.31 88 PRO A CA 1
ATOM 669 C C . PRO A 1 88 ? -12.470 9.295 17.128 1.00 69.31 88 PRO A C 1
ATOM 671 O O . PRO A 1 88 ? -12.921 9.913 16.164 1.00 69.31 88 PRO A O 1
ATOM 674 N N . TRP A 1 89 ? -11.672 9.875 18.033 1.00 69.50 89 TRP A N 1
ATOM 675 C CA . TRP A 1 89 ? -11.261 11.287 17.966 1.00 69.50 89 TRP A CA 1
ATOM 676 C C . TRP A 1 89 ? -10.308 11.580 16.800 1.00 69.50 89 TRP A C 1
ATOM 678 O O . TRP A 1 89 ? -10.452 12.597 16.126 1.00 69.50 89 TRP A O 1
ATOM 688 N N . GLU A 1 90 ? -9.393 10.659 16.472 1.00 68.19 90 GLU A N 1
ATOM 689 C CA . GLU A 1 90 ? -8.504 10.788 15.302 1.00 68.19 90 GLU A CA 1
ATOM 690 C C . GLU A 1 90 ? -9.302 10.808 13.991 1.00 68.19 90 GLU A C 1
ATOM 692 O O . GLU A 1 90 ? -8.873 11.372 12.986 1.00 68.19 90 GLU A O 1
ATOM 697 N N . MET A 1 91 ? -10.494 10.212 14.017 1.00 68.38 91 MET A N 1
ATOM 698 C CA . MET A 1 91 ? -11.406 10.098 12.887 1.00 68.38 91 MET A CA 1
ATOM 699 C C . MET A 1 91 ? -12.488 11.187 12.853 1.00 68.38 91 MET A C 1
ATOM 701 O O . MET A 1 91 ? -13.246 11.253 11.887 1.00 68.38 91 MET A O 1
ATOM 705 N N . GLY A 1 92 ? -12.580 12.047 13.875 1.00 65.06 92 GLY A N 1
ATOM 706 C CA . GLY A 1 92 ? -13.653 13.042 13.993 1.00 65.06 92 GLY A CA 1
ATOM 707 C C . GLY A 1 92 ? -15.046 12.431 14.199 1.00 65.06 92 GLY A C 1
ATOM 708 O O . GLY A 1 92 ? -16.040 13.021 13.784 1.00 65.06 92 GLY A O 1
ATOM 709 N N . LEU A 1 93 ? -15.123 11.243 14.809 1.00 65.62 93 LEU A N 1
ATOM 710 C CA . LEU A 1 93 ? -16.366 10.507 15.085 1.00 65.62 93 LEU A CA 1
ATOM 711 C C . LEU A 1 93 ? -16.842 10.659 16.541 1.00 65.62 93 LEU A C 1
ATOM 713 O O . LEU A 1 93 ? -17.630 9.849 17.037 1.00 65.62 93 LEU A O 1
ATOM 717 N N . GLU A 1 94 ? -16.365 11.694 17.233 1.00 65.19 94 GLU A N 1
ATOM 718 C CA . GLU A 1 94 ? -16.731 12.000 18.616 1.00 65.19 94 GLU A CA 1
ATOM 719 C C . GLU A 1 94 ? -18.261 12.121 18.756 1.00 65.19 94 GLU A C 1
ATOM 721 O O . GLU A 1 94 ? -18.928 12.805 17.979 1.00 65.19 94 GLU A O 1
ATOM 726 N N . GLY A 1 95 ? -18.841 11.386 19.711 1.00 56.66 95 GLY A N 1
ATOM 727 C CA . GLY A 1 95 ? -20.285 11.384 19.977 1.00 56.66 95 GLY A CA 1
ATOM 728 C C . GLY A 1 95 ? -21.148 10.510 19.053 1.00 56.66 95 GLY A C 1
ATOM 729 O O . GLY A 1 95 ? -22.349 10.413 19.288 1.00 56.66 95 GLY A O 1
ATOM 730 N N . ARG A 1 96 ? -20.575 9.846 18.033 1.00 55.59 96 ARG A N 1
ATOM 731 C CA . ARG A 1 96 ? -21.316 8.938 17.125 1.00 55.59 96 ARG A CA 1
ATOM 732 C C . ARG A 1 96 ? -21.075 7.447 17.373 1.00 55.59 96 ARG A C 1
ATOM 734 O O . ARG A 1 96 ? -21.833 6.624 16.869 1.00 55.59 96 ARG A O 1
ATOM 741 N N . SER A 1 97 ? -20.057 7.079 18.148 1.00 53.84 97 SER A N 1
ATOM 742 C CA . SER A 1 97 ? -19.750 5.680 18.459 1.00 53.84 97 SER A CA 1
ATOM 743 C C . SER A 1 97 ? -20.479 5.221 19.725 1.00 53.84 97 SER A C 1
ATOM 745 O O . SER A 1 97 ? -19.998 5.410 20.841 1.00 53.84 97 SER A O 1
ATOM 747 N N . THR A 1 98 ? -21.643 4.598 19.558 1.00 46.81 98 THR A N 1
ATOM 748 C CA . THR A 1 98 ? -22.300 3.814 20.613 1.00 46.81 98 THR A CA 1
ATOM 749 C C . THR A 1 98 ? -21.752 2.384 20.575 1.00 46.81 98 THR A C 1
ATOM 751 O O . THR A 1 98 ? -22.327 1.493 19.962 1.00 46.81 98 THR A O 1
ATOM 754 N N . GLY A 1 99 ? -20.583 2.161 21.182 1.00 53.28 99 GLY A N 1
ATOM 755 C CA . GLY A 1 99 ? -20.019 0.818 21.364 1.00 53.28 99 GLY A CA 1
ATOM 756 C C . GLY A 1 99 ? -18.516 0.715 21.111 1.00 53.28 99 GLY A C 1
ATOM 757 O O . GLY A 1 99 ? -17.969 1.390 20.245 1.00 53.28 99 GLY A O 1
ATOM 758 N N . GLU A 1 100 ? -17.877 -0.182 21.864 1.00 53.72 100 GLU A N 1
ATOM 759 C CA . GLU A 1 100 ? -16.438 -0.493 21.990 1.00 53.72 100 GLU A CA 1
ATOM 760 C C . GLU A 1 100 ? -15.677 -0.840 20.696 1.00 53.72 100 GLU A C 1
ATOM 762 O O . GLU A 1 100 ? -14.508 -1.226 20.744 1.00 53.72 100 GLU A O 1
ATOM 767 N N . LYS A 1 101 ? -16.299 -0.746 19.520 1.00 58.22 101 LYS A N 1
ATOM 768 C CA . LYS A 1 101 ? -15.631 -1.109 18.273 1.00 58.22 101 LYS A CA 1
ATOM 769 C C . LYS A 1 101 ? -14.711 0.040 17.864 1.00 58.22 101 LYS A C 1
ATOM 771 O O . LYS A 1 101 ? -15.170 1.097 17.441 1.00 58.22 101 LYS A O 1
ATOM 776 N N . VAL A 1 102 ? -13.405 -0.180 17.983 1.00 72.25 102 VAL A N 1
ATOM 777 C CA . VAL A 1 102 ? -12.375 0.759 17.527 1.00 72.25 102 VAL A CA 1
ATOM 778 C C . VAL A 1 102 ? -11.962 0.384 16.107 1.00 72.25 102 VAL A C 1
ATOM 780 O O . VAL A 1 102 ? -11.777 -0.796 15.799 1.00 72.25 102 VAL A O 1
ATOM 783 N N . MET A 1 103 ? -11.838 1.372 15.220 1.00 81.94 103 MET A N 1
ATOM 784 C CA . MET A 1 103 ? -11.288 1.112 13.894 1.00 81.94 103 MET A CA 1
ATOM 785 C C . MET A 1 103 ? -9.813 0.747 14.047 1.00 81.94 103 MET A C 1
ATOM 787 O O . MET A 1 103 ? -9.082 1.323 14.846 1.00 81.94 103 MET A O 1
ATOM 791 N N . THR A 1 104 ? -9.365 -0.219 13.272 1.00 88.12 104 THR A N 1
ATOM 792 C CA . THR A 1 104 ? -7.967 -0.606 13.163 1.00 88.12 104 THR A CA 1
ATOM 793 C C . THR A 1 104 ? -7.569 -0.559 11.701 1.00 88.12 104 THR A C 1
ATOM 795 O O . THR A 1 104 ? -8.397 -0.677 10.792 1.00 88.12 104 THR A O 1
ATOM 798 N N . GLU A 1 105 ? -6.284 -0.353 11.477 1.00 91.25 105 GLU A N 1
ATOM 799 C CA . GLU A 1 105 ? -5.662 -0.497 10.180 1.00 91.25 105 GLU A CA 1
ATOM 800 C C . GLU A 1 105 ? -4.596 -1.584 10.256 1.00 91.25 105 GLU A C 1
ATOM 802 O O . GLU A 1 105 ? -3.748 -1.572 11.147 1.00 91.25 105 GLU A O 1
ATOM 807 N N . ALA A 1 106 ? -4.634 -2.518 9.314 1.00 94.62 106 ALA A N 1
ATOM 808 C CA . ALA A 1 106 ? -3.490 -3.350 8.992 1.00 94.62 106 ALA A CA 1
ATOM 809 C C . ALA A 1 106 ? -2.742 -2.644 7.861 1.00 94.62 106 ALA A C 1
ATOM 811 O O . ALA A 1 106 ? -3.359 -2.224 6.882 1.00 94.62 106 ALA A O 1
ATOM 812 N N . TYR A 1 107 ? -1.428 -2.480 7.971 1.00 94.81 107 TYR A N 1
ATOM 813 C CA . TYR A 1 107 ? -0.640 -1.850 6.922 1.00 94.81 107 TYR A CA 1
ATOM 814 C C . TYR A 1 107 ? 0.677 -2.563 6.669 1.00 94.81 107 TYR A C 1
ATOM 816 O O . TYR A 1 107 ? 1.347 -3.055 7.575 1.00 94.81 107 TYR A O 1
ATOM 824 N N . TRP A 1 108 ? 1.069 -2.536 5.404 1.00 94.69 108 TRP A N 1
ATOM 825 C CA . TRP A 1 108 ? 2.345 -3.016 4.913 1.00 94.69 108 TRP A CA 1
ATOM 826 C C . TRP A 1 108 ? 3.065 -1.865 4.220 1.00 94.69 108 TRP A C 1
ATOM 828 O O . TRP A 1 108 ? 2.474 -1.160 3.401 1.00 94.69 108 TRP A O 1
ATOM 838 N N . ASN A 1 109 ? 4.340 -1.666 4.543 1.00 92.38 109 ASN A N 1
ATOM 839 C CA . ASN A 1 109 ? 5.188 -0.732 3.809 1.00 92.38 109 ASN A CA 1
ATOM 840 C C . ASN A 1 109 ? 6.026 -1.519 2.812 1.00 92.38 109 ASN A C 1
ATOM 842 O O . ASN A 1 109 ? 6.692 -2.473 3.212 1.00 92.38 109 ASN A O 1
ATOM 846 N N . GLN A 1 110 ? 6.068 -1.060 1.563 1.00 90.06 110 GLN A N 1
ATOM 847 C CA . GLN A 1 110 ? 6.947 -1.621 0.549 1.00 90.06 110 GLN A CA 1
ATOM 848 C C . GLN A 1 110 ? 8.395 -1.260 0.882 1.00 90.06 110 GLN A C 1
ATOM 850 O O . GLN A 1 110 ? 8.923 -0.223 0.476 1.00 90.06 110 GLN A O 1
ATOM 855 N N . ASN A 1 111 ? 9.011 -2.108 1.700 1.00 74.81 111 ASN A N 1
ATOM 856 C CA . ASN A 1 111 ? 10.381 -1.989 2.153 1.00 74.81 111 ASN A CA 1
ATOM 857 C C . ASN A 1 111 ? 11.121 -3.302 1.874 1.00 74.81 111 ASN A C 1
ATOM 859 O O . ASN A 1 111 ? 10.564 -4.388 1.984 1.00 74.81 111 ASN A O 1
ATOM 863 N N . TYR A 1 112 ? 12.392 -3.196 1.500 1.00 68.19 112 TYR A N 1
ATOM 864 C CA . TYR A 1 112 ? 13.228 -4.345 1.147 1.00 68.19 112 TYR A CA 1
ATOM 865 C C . TYR A 1 112 ? 14.215 -4.663 2.270 1.00 68.19 112 TYR A C 1
ATOM 867 O O . TYR A 1 112 ? 15.403 -4.863 2.019 1.00 68.19 112 TYR A O 1
ATOM 875 N N . ARG A 1 113 ? 13.725 -4.696 3.520 1.00 64.06 113 ARG A N 1
ATOM 876 C CA . ARG A 1 113 ? 14.547 -4.892 4.732 1.00 64.06 113 ARG A CA 1
ATOM 877 C C . ARG A 1 113 ? 15.419 -6.152 4.695 1.00 64.06 113 ARG A C 1
ATOM 879 O O . ARG A 1 113 ? 16.417 -6.211 5.399 1.00 64.06 113 ARG A O 1
ATOM 886 N N . ARG A 1 114 ? 15.061 -7.139 3.870 1.00 66.69 114 ARG A N 1
ATOM 887 C CA . ARG A 1 114 ? 15.728 -8.444 3.752 1.00 66.69 114 ARG A CA 1
ATOM 888 C C . ARG A 1 114 ? 16.679 -8.562 2.547 1.00 66.69 114 ARG A C 1
ATOM 890 O O . ARG A 1 114 ? 16.831 -9.647 2.000 1.00 66.69 114 ARG A O 1
ATOM 897 N N . GLY A 1 115 ? 17.320 -7.467 2.128 1.00 58.91 115 GLY A N 1
ATOM 898 C CA . GLY A 1 115 ? 18.490 -7.538 1.234 1.00 58.91 115 GLY A CA 1
ATOM 899 C C . GLY A 1 115 ? 18.235 -7.295 -0.256 1.00 58.91 115 GLY A C 1
ATOM 900 O O . GLY A 1 115 ? 19.003 -7.767 -1.086 1.00 58.91 115 GLY A O 1
ATOM 901 N N . LYS A 1 116 ? 17.182 -6.549 -0.613 1.00 67.75 116 LYS A N 1
ATOM 902 C CA . LYS A 1 116 ? 16.972 -6.072 -1.997 1.00 67.75 116 LYS A CA 1
ATOM 903 C C . LYS A 1 116 ? 16.912 -4.548 -2.112 1.00 67.75 116 LYS A C 1
ATOM 905 O O . LYS A 1 116 ? 16.566 -4.044 -3.169 1.00 67.75 116 LYS A O 1
ATOM 910 N N . SER A 1 117 ? 17.215 -3.799 -1.048 1.00 70.50 117 SER A N 1
ATOM 911 C CA . SER A 1 117 ? 17.151 -2.326 -1.068 1.00 70.50 117 SER A CA 1
ATOM 912 C C . SER A 1 117 ? 18.052 -1.709 -2.136 1.00 70.50 117 SER A C 1
ATOM 914 O O . SER A 1 117 ? 17.661 -0.725 -2.766 1.00 70.50 117 SER A O 1
ATOM 916 N N . ASP A 1 118 ? 19.205 -2.332 -2.370 1.00 76.31 118 ASP A N 1
ATOM 917 C CA . ASP A 1 118 ? 20.262 -1.805 -3.236 1.00 76.31 118 ASP A CA 1
ATOM 918 C C . ASP A 1 118 ? 20.151 -2.339 -4.675 1.00 76.31 118 ASP A C 1
ATOM 920 O O . ASP A 1 118 ? 20.815 -1.847 -5.584 1.00 76.31 118 ASP A O 1
ATOM 924 N N . ASP A 1 119 ? 19.268 -3.316 -4.911 1.00 81.62 119 ASP A N 1
ATOM 925 C CA . ASP A 1 119 ? 18.987 -3.852 -6.242 1.00 81.62 119 ASP A CA 1
ATOM 926 C C . ASP A 1 119 ? 18.049 -2.904 -7.001 1.00 81.62 119 ASP A C 1
ATOM 928 O O . ASP A 1 119 ? 16.846 -2.835 -6.730 1.00 81.62 119 ASP A O 1
ATOM 932 N N . ALA A 1 120 ? 18.596 -2.165 -7.966 1.00 77.38 120 ALA A N 1
ATOM 933 C CA . ALA A 1 120 ? 17.832 -1.260 -8.826 1.00 77.38 120 ALA A CA 1
ATOM 934 C C . ALA A 1 120 ? 16.831 -1.994 -9.742 1.00 77.38 120 ALA A C 1
ATOM 936 O O . ALA A 1 120 ? 15.840 -1.403 -10.167 1.00 77.38 120 ALA A O 1
ATOM 937 N N . SER A 1 121 ? 17.050 -3.285 -10.007 1.00 83.62 121 SER A N 1
ATOM 938 C CA . SER A 1 121 ? 16.207 -4.115 -10.874 1.00 83.62 121 SER A CA 1
ATOM 939 C C . SER A 1 121 ? 15.109 -4.879 -10.131 1.00 83.62 121 SER A C 1
ATOM 941 O O . SER A 1 121 ? 14.312 -5.581 -10.760 1.00 83.62 121 SER A O 1
ATOM 943 N N . ARG A 1 122 ? 15.030 -4.728 -8.802 1.00 88.25 122 ARG A N 1
ATOM 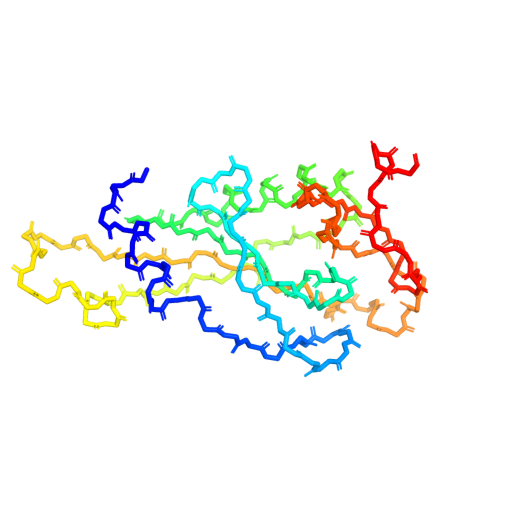944 C CA . ARG A 1 122 ? 14.027 -5.399 -7.970 1.00 88.25 122 ARG A CA 1
ATOM 945 C C . ARG A 1 122 ? 12.607 -5.136 -8.466 1.00 88.25 122 ARG A C 1
ATOM 947 O O . ARG A 1 122 ? 12.283 -4.047 -8.943 1.00 88.25 122 ARG A O 1
ATOM 954 N N . ILE A 1 123 ? 11.734 -6.118 -8.280 1.00 90.94 123 ILE A N 1
ATOM 955 C CA . ILE A 1 123 ? 10.307 -5.966 -8.561 1.00 90.94 123 ILE A CA 1
ATOM 956 C C . ILE A 1 123 ? 9.633 -5.214 -7.417 1.00 90.94 123 ILE A C 1
ATOM 958 O O . ILE A 1 123 ? 9.821 -5.571 -6.258 1.00 90.94 123 ILE A O 1
ATOM 962 N N . ALA A 1 124 ? 8.829 -4.210 -7.762 1.00 92.44 124 ALA A N 1
ATOM 963 C CA . ALA A 1 124 ? 8.045 -3.405 -6.837 1.00 92.44 124 ALA A CA 1
ATOM 964 C C . ALA A 1 124 ? 6.598 -3.248 -7.328 1.00 92.44 124 ALA A C 1
ATOM 966 O O . ALA A 1 124 ? 6.315 -3.364 -8.522 1.00 92.44 124 ALA A O 1
ATOM 967 N N . LEU A 1 125 ? 5.684 -2.949 -6.407 1.00 94.44 125 LEU A N 1
ATOM 968 C CA . LEU A 1 125 ? 4.308 -2.567 -6.698 1.00 94.44 125 LEU A CA 1
ATOM 969 C C . LEU A 1 125 ? 4.209 -1.092 -7.069 1.00 94.44 125 LEU A C 1
ATOM 971 O O . LEU A 1 125 ? 4.739 -0.206 -6.389 1.00 94.44 125 LEU A O 1
ATOM 975 N N . PHE A 1 126 ? 3.442 -0.853 -8.123 1.00 94.69 126 PHE A N 1
ATOM 976 C CA . PHE A 1 126 ? 3.073 0.452 -8.631 1.00 94.69 126 PHE A CA 1
ATOM 977 C C . PHE A 1 126 ? 1.561 0.522 -8.836 1.00 94.69 126 PHE A C 1
ATOM 979 O O . PHE A 1 126 ? 0.888 -0.476 -9.083 1.00 94.69 126 PHE A O 1
ATOM 986 N N . ARG A 1 127 ? 1.022 1.731 -8.758 1.00 94.38 127 ARG A N 1
ATOM 987 C CA . ARG A 1 127 ? -0.328 2.100 -9.155 1.00 94.38 127 ARG A CA 1
ATOM 988 C C . ARG A 1 127 ? -0.268 2.636 -10.581 1.00 94.38 127 ARG A C 1
ATOM 990 O O . ARG A 1 127 ? 0.417 3.625 -10.834 1.00 94.38 127 ARG A O 1
ATOM 997 N N . CYS A 1 128 ? -1.014 2.021 -11.496 1.00 94.06 128 CYS A N 1
ATOM 998 C CA . CYS A 1 128 ? -1.106 2.484 -12.877 1.00 94.06 128 CYS A CA 1
ATOM 999 C C . CYS A 1 128 ? -1.645 3.918 -12.920 1.00 94.06 128 CYS A C 1
ATOM 1001 O O . CYS A 1 128 ? -2.712 4.203 -12.371 1.00 94.06 128 CYS A O 1
ATOM 1003 N N . THR A 1 129 ? -0.936 4.827 -13.586 1.00 90.94 129 THR A N 1
ATOM 1004 C CA . THR A 1 129 ? -1.349 6.238 -13.666 1.00 90.94 129 THR A CA 1
ATOM 1005 C C . THR A 1 129 ? -2.571 6.458 -14.557 1.00 90.94 129 THR A C 1
ATOM 1007 O O . THR A 1 129 ? -3.274 7.445 -14.369 1.00 90.94 129 THR A O 1
ATOM 1010 N N . ALA A 1 130 ? -2.870 5.524 -15.468 1.00 91.81 130 ALA A N 1
ATOM 1011 C CA . ALA A 1 130 ? -4.032 5.593 -16.356 1.00 91.81 130 ALA A CA 1
ATOM 1012 C C . ALA A 1 130 ? -5.315 5.034 -15.714 1.00 91.81 130 ALA A C 1
ATOM 1014 O O . ALA A 1 130 ? -6.341 5.704 -15.703 1.00 91.81 130 ALA A O 1
ATOM 1015 N N . CYS A 1 131 ? -5.268 3.814 -15.166 1.00 92.31 131 CYS A N 1
ATOM 1016 C CA . CYS A 1 131 ? -6.464 3.116 -14.668 1.00 92.31 131 CYS A CA 1
ATOM 1017 C C . CYS A 1 131 ? -6.500 2.929 -13.144 1.00 92.31 131 CYS A C 1
ATOM 1019 O O . CYS A 1 131 ? -7.439 2.337 -12.615 1.00 92.31 131 CYS A O 1
ATOM 1021 N N . GLY A 1 132 ? -5.457 3.355 -12.426 1.00 91.62 132 GLY A N 1
ATOM 1022 C CA . GLY A 1 132 ? -5.364 3.239 -10.970 1.00 91.62 132 GLY A CA 1
ATOM 1023 C C . GLY A 1 132 ? -5.182 1.819 -10.429 1.00 91.62 132 GLY A C 1
ATOM 1024 O O . GLY A 1 132 ? -5.117 1.651 -9.215 1.00 91.62 132 GLY A O 1
ATOM 1025 N N . SER A 1 133 ? -5.097 0.799 -11.287 1.00 93.06 133 SER A N 1
ATOM 1026 C CA . SER A 1 133 ? -4.930 -0.590 -10.841 1.00 93.06 133 SER A CA 1
ATOM 1027 C C . SER A 1 133 ? -3.495 -0.847 -10.360 1.00 93.06 133 SER A C 1
ATOM 1029 O O . SER A 1 133 ? -2.559 -0.334 -10.982 1.00 93.06 133 SER A O 1
ATOM 1031 N N . PRO A 1 134 ? -3.299 -1.623 -9.278 1.00 94.25 134 PRO A N 1
ATOM 1032 C CA . PRO A 1 134 ? -1.970 -2.030 -8.849 1.00 94.25 134 PRO A CA 1
ATOM 1033 C C . PRO A 1 134 ? -1.377 -3.050 -9.828 1.00 94.25 134 PRO A C 1
ATOM 1035 O O . PRO A 1 134 ? -2.108 -3.852 -10.409 1.00 94.25 134 PRO A O 1
ATOM 1038 N N . PHE A 1 135 ? -0.064 -3.008 -10.016 1.00 94.31 135 PHE A N 1
ATOM 1039 C CA . PHE A 1 135 ? 0.690 -3.957 -10.830 1.00 94.31 135 PHE A CA 1
ATOM 1040 C C . PHE A 1 135 ? 2.154 -3.989 -10.382 1.00 94.31 135 PHE A C 1
ATOM 1042 O O . PHE A 1 135 ? 2.623 -3.077 -9.698 1.00 94.31 135 PHE A O 1
ATOM 1049 N N . THR A 1 136 ? 2.878 -5.034 -10.765 1.00 93.75 136 THR A N 1
ATOM 1050 C CA . THR A 1 136 ? 4.312 -5.160 -10.506 1.00 93.75 136 THR A CA 1
ATOM 1051 C C . THR A 1 136 ? 5.131 -4.744 -11.719 1.00 93.75 136 THR A C 1
ATOM 1053 O O . THR A 1 136 ? 4.760 -5.002 -12.863 1.00 93.75 136 THR A O 1
ATOM 1056 N N . GLN A 1 137 ? 6.261 -4.093 -11.468 1.00 91.88 137 GLN A N 1
ATOM 1057 C CA . GLN A 1 137 ? 7.276 -3.794 -12.477 1.00 91.88 137 GLN A CA 1
ATOM 1058 C C . GLN A 1 137 ? 8.647 -3.657 -11.815 1.00 91.88 137 GLN A C 1
ATOM 1060 O O . GLN A 1 137 ? 8.750 -3.640 -10.584 1.00 91.88 137 GLN A O 1
ATOM 1065 N N . ARG A 1 138 ? 9.707 -3.543 -12.621 1.00 90.44 138 ARG A N 1
ATOM 1066 C CA . ARG A 1 138 ? 11.037 -3.237 -12.091 1.00 90.44 138 ARG A CA 1
ATOM 1067 C C . ARG A 1 138 ? 11.062 -1.832 -11.501 1.00 90.44 138 ARG A C 1
ATOM 1069 O O . ARG A 1 138 ? 10.459 -0.903 -12.038 1.00 90.44 138 ARG A O 1
ATOM 1076 N N . PHE A 1 139 ? 11.781 -1.687 -10.400 1.00 88.25 139 PHE A N 1
ATOM 1077 C CA . PHE A 1 139 ? 11.876 -0.447 -9.644 1.00 88.25 139 PHE A CA 1
ATOM 1078 C C . PHE A 1 139 ? 12.469 0.718 -10.456 1.00 88.25 139 PHE A C 1
ATOM 1080 O O . PHE A 1 139 ? 12.031 1.851 -10.296 1.00 88.25 139 PHE A O 1
ATOM 1087 N N . ASP A 1 140 ? 13.407 0.433 -11.358 1.00 85.75 140 ASP A N 1
ATOM 1088 C CA . ASP A 1 140 ? 14.064 1.392 -12.256 1.00 85.75 140 ASP A CA 1
ATOM 1089 C C . ASP A 1 140 ? 13.234 1.794 -13.494 1.00 85.75 140 ASP A C 1
ATOM 1091 O O . ASP A 1 140 ? 13.701 2.564 -14.335 1.00 85.75 140 ASP A O 1
ATOM 1095 N N . THR A 1 141 ? 12.002 1.295 -13.639 1.00 81.94 141 THR A N 1
ATOM 1096 C CA . THR A 1 141 ? 11.180 1.558 -14.831 1.00 81.94 141 THR A CA 1
ATOM 1097 C C . THR A 1 141 ? 10.554 2.954 -14.798 1.00 81.94 141 THR A C 1
ATOM 1099 O O . THR A 1 141 ? 9.831 3.311 -13.871 1.00 81.94 141 THR A O 1
ATOM 1102 N N . ALA A 1 142 ? 10.763 3.733 -15.864 1.00 71.81 142 ALA A N 1
ATOM 1103 C CA . ALA A 1 142 ? 10.286 5.117 -15.963 1.00 71.81 142 ALA A CA 1
ATOM 1104 C C . ALA A 1 142 ? 8.776 5.269 -16.257 1.00 71.81 142 ALA A C 1
ATOM 1106 O O . ALA A 1 142 ? 8.226 6.353 -16.069 1.00 71.81 142 ALA A O 1
ATOM 1107 N N . SER A 1 143 ? 8.093 4.216 -16.729 1.00 78.69 143 SER A N 1
ATOM 1108 C CA . SER A 1 143 ? 6.687 4.276 -17.164 1.00 78.69 143 SER A CA 1
ATOM 1109 C C . SER A 1 143 ? 5.757 3.492 -16.231 1.00 78.69 143 SER A C 1
ATOM 1111 O O . SER A 1 143 ? 5.711 2.268 -16.308 1.00 78.69 143 SER A O 1
ATOM 1113 N N . PRO A 1 144 ? 4.957 4.155 -15.377 1.00 78.38 144 PRO A N 1
ATOM 1114 C CA . PRO A 1 144 ? 4.068 3.482 -14.434 1.00 78.38 144 PRO A CA 1
ATOM 1115 C C . PRO A 1 144 ? 2.715 3.112 -15.067 1.00 78.38 144 PRO A C 1
ATOM 1117 O O . PRO A 1 144 ? 1.651 3.489 -14.563 1.00 78.38 144 PRO A O 1
ATOM 1120 N N . ARG A 1 145 ? 2.737 2.388 -16.192 1.00 88.56 145 ARG A N 1
ATOM 1121 C CA . ARG A 1 145 ? 1.532 1.838 -16.832 1.00 88.56 145 ARG A CA 1
ATOM 1122 C C . ARG A 1 145 ? 1.527 0.320 -16.735 1.00 88.56 145 ARG A C 1
ATOM 1124 O O . ARG A 1 145 ? 2.524 -0.328 -17.026 1.00 88.56 145 ARG A O 1
ATOM 1131 N N . CYS A 1 146 ? 0.384 -0.243 -16.355 1.00 89.62 146 CYS A N 1
ATOM 1132 C CA . CYS A 1 146 ? 0.199 -1.690 -16.386 1.00 89.62 146 CYS A CA 1
ATOM 1133 C C . CYS A 1 146 ? 0.019 -2.189 -17.828 1.00 89.62 146 CYS A C 1
ATOM 1135 O O . CYS A 1 146 ? -0.414 -1.430 -18.695 1.00 89.62 146 CYS A O 1
ATOM 1137 N N . GLY A 1 147 ? 0.256 -3.483 -18.062 1.00 87.25 147 GLY A N 1
ATOM 1138 C CA . GLY A 1 147 ? 0.156 -4.102 -19.394 1.00 87.25 147 GLY A CA 1
ATOM 1139 C C . GLY A 1 147 ? -1.237 -4.069 -20.044 1.00 87.25 147 GLY A C 1
ATOM 1140 O O . GLY A 1 147 ? -1.368 -4.334 -21.229 1.00 87.25 147 GLY A O 1
ATOM 1141 N N . ALA A 1 148 ? -2.291 -3.729 -19.295 1.00 88.62 148 ALA A N 1
ATOM 1142 C CA . ALA A 1 148 ? -3.632 -3.511 -19.848 1.00 88.62 148 ALA A CA 1
ATOM 1143 C C . ALA A 1 148 ? -3.844 -2.079 -20.386 1.00 88.62 148 ALA A C 1
ATOM 1145 O O . ALA A 1 148 ? -4.889 -1.783 -20.958 1.00 88.62 148 ALA A O 1
ATOM 1146 N N . CYS A 1 149 ? -2.898 -1.170 -20.137 1.00 88.00 149 CYS A N 1
ATOM 1147 C CA . CYS A 1 149 ? -2.947 0.243 -20.532 1.00 88.00 149 CYS A CA 1
ATOM 1148 C C . CYS A 1 149 ? -1.708 0.685 -21.333 1.00 88.00 149 CYS A C 1
ATOM 1150 O O . CYS A 1 149 ? -1.514 1.892 -21.538 1.00 88.00 149 CYS A O 1
ATOM 1152 N N . THR A 1 150 ? -0.855 -0.274 -21.700 1.00 71.25 150 THR A N 1
ATOM 1153 C CA . THR A 1 150 ? 0.263 -0.119 -22.640 1.00 71.25 150 THR A CA 1
ATOM 1154 C C . THR A 1 150 ? -0.221 -0.170 -24.073 1.00 71.25 150 THR A C 1
ATOM 1156 O O . THR A 1 150 ? -1.073 -1.041 -24.356 1.00 71.25 150 THR A O 1
#

Organism: NCBI:txid2823368

Secondary structure (DSSP, 8-state):
--HHHHHHHHHHS---EE-TTTTSSEEEEEE-SSTTEEEEEETT-BEEEEEEEETT--HHHHHHHHHHHHTT-S---GGGEEEEEE-TTTTT-TTT--SS--EEEEEEE---TTTTTT-TT-EEEEE-TTT--EEEEETT-S----TT--

Radius of gyration: 15.75 Å; chains: 1; bounding box: 43×27×45 Å

Foldseek 3Di:
DDPLVLVLCVVQVQDWDQQPLADRDTFTWDDAVDSQKIFTADPQQFTFKIKGKDLDGDLVVVVVVVCVQAVNLDDDDSVQKDKDWDACVSSVNPPPDPDDRTMMMIMGGPDPPPPCSPPQQRKGWGQAPPPRHIHIGGSVDRHRHDPVGD

pLDDT: mean 83.57, std 11.75, range [46.81, 95.5]